Protein AF-A0A954DKG4-F1 (afdb_monomer_lite)

Foldseek 3Di:
DCPPVVVVVVVVVVLVVVLVVVVVVVVVVVVVVVVVVCVVCCVPDPVVVVVVVVVVVVLLVPDDPVLSVLCCCCVVSPDDLVRCCVPVVHDSVVSVVSPVVSVVSSVVVVVVD

pLDDT: mean 80.73, std 13.01, range [50.53, 98.0]

Secondary structure (DSSP, 8-state):
--HHHHHHHHHHHHHHHHHHHHHHHHHHHHHHHHHHHHHHHTTS-THHHHHHHHHHHHHHHTS-HHHHHHHIIIIIT---HHHHHHHHT--HHHHHHHHHHHHHHHHHHHHH-

Radius of gyration: 18.05 Å; chains: 1; bounding box: 47×35×44 Å

Structure (mmCIF, N/CA/C/O backbone):
data_AF-A0A954DKG4-F1
#
_entry.id   AF-A0A954DKG4-F1
#
loop_
_atom_site.group_PDB
_atom_site.id
_atom_site.type_symbol
_atom_site.label_atom_id
_atom_site.label_alt_id
_atom_site.label_comp_id
_atom_site.label_asym_id
_atom_site.label_entity_id
_atom_site.label_seq_id
_atom_site.pdbx_PDB_ins_code
_atom_site.Cartn_x
_atom_site.Cartn_y
_atom_site.Cartn_z
_atom_site.occupancy
_atom_site.B_iso_or_equiv
_atom_site.auth_seq_id
_atom_site.auth_comp_id
_atom_site.auth_asym_id
_atom_site.auth_atom_id
_atom_site.pdbx_PDB_model_num
ATOM 1 N N . GLY A 1 1 ? -32.915 5.929 21.283 1.00 50.53 1 GLY A N 1
ATOM 2 C CA . GLY A 1 1 ? -32.610 5.521 19.904 1.00 50.53 1 GLY A CA 1
ATOM 3 C C . GLY A 1 1 ? -31.128 5.693 19.659 1.00 50.53 1 GLY A C 1
ATOM 4 O O . GLY A 1 1 ? -30.651 6.804 19.797 1.00 50.53 1 GLY A O 1
ATOM 5 N N . GLU A 1 2 ? -30.433 4.575 19.438 1.00 53.97 2 GLU A N 1
ATOM 6 C CA . GLU A 1 2 ? -29.191 4.358 18.660 1.00 53.97 2 GLU A CA 1
ATOM 7 C C . GLU A 1 2 ? -28.108 5.472 18.557 1.00 53.97 2 GLU A C 1
ATOM 9 O O . GLU A 1 2 ? -27.647 5.772 17.453 1.00 53.97 2 GLU A O 1
ATOM 14 N N . PRO A 1 3 ? -27.562 6.015 19.667 1.00 60.69 3 PRO A N 1
ATOM 15 C CA . PRO A 1 3 ? -26.394 6.909 19.598 1.00 60.69 3 PRO A CA 1
ATOM 16 C C . PRO A 1 3 ? -25.140 6.212 19.023 1.00 60.69 3 PRO A C 1
ATOM 18 O O . PRO A 1 3 ? -24.205 6.862 18.550 1.00 60.69 3 PRO A O 1
ATOM 21 N N . ALA A 1 4 ? -25.106 4.875 19.037 1.00 69.75 4 ALA A N 1
ATOM 22 C CA . ALA A 1 4 ? -23.985 4.072 18.560 1.00 69.75 4 ALA A CA 1
ATOM 23 C C . ALA A 1 4 ? -23.865 4.046 17.024 1.00 69.75 4 ALA A C 1
ATOM 25 O O . ALA A 1 4 ? -22.754 4.164 16.496 1.00 69.75 4 ALA A O 1
ATOM 26 N N . VAL A 1 5 ? -24.985 3.935 16.299 1.00 70.00 5 VAL A N 1
ATOM 27 C CA . VAL A 1 5 ? -24.989 3.892 14.826 1.00 70.00 5 VAL A CA 1
ATOM 28 C C . VAL A 1 5 ? -24.655 5.262 14.244 1.00 70.00 5 VAL A C 1
ATOM 30 O O . VAL A 1 5 ? -23.796 5.353 13.366 1.00 70.00 5 VAL A O 1
ATOM 33 N N . GLU A 1 6 ? -25.235 6.335 14.786 1.00 74.69 6 GLU A N 1
ATOM 34 C CA . GLU A 1 6 ? -24.907 7.709 14.382 1.00 74.69 6 GLU A CA 1
ATOM 35 C C . GLU A 1 6 ? -23.420 8.016 14.595 1.00 74.69 6 GLU A C 1
ATOM 37 O O . GLU A 1 6 ? -22.760 8.556 13.706 1.00 74.69 6 GLU A O 1
ATOM 42 N N . THR A 1 7 ? -22.850 7.571 15.719 1.00 77.25 7 THR A N 1
ATOM 43 C CA . THR A 1 7 ? -21.418 7.728 16.012 1.00 77.25 7 THR A CA 1
ATOM 44 C C . THR A 1 7 ? -20.536 6.920 15.052 1.00 77.25 7 THR A C 1
ATOM 46 O O . THR A 1 7 ? -19.493 7.406 14.601 1.00 77.25 7 THR A O 1
ATOM 49 N N . TRP A 1 8 ? -20.931 5.692 14.693 1.00 72.81 8 TRP A N 1
ATOM 50 C CA . TRP A 1 8 ? -20.186 4.873 13.732 1.00 72.81 8 TRP A CA 1
ATOM 51 C C . TRP A 1 8 ? -20.202 5.483 12.325 1.00 72.81 8 TRP A C 1
ATOM 53 O O . TRP A 1 8 ? -19.138 5.600 11.702 1.00 72.81 8 TRP A O 1
ATOM 63 N N . ILE A 1 9 ? -21.373 5.936 11.862 1.00 74.00 9 ILE A N 1
ATOM 64 C CA . ILE A 1 9 ? -21.532 6.620 10.575 1.00 74.00 9 ILE A CA 1
ATOM 65 C C . ILE A 1 9 ? -20.721 7.917 10.574 1.00 74.00 9 ILE A C 1
ATOM 67 O O . ILE A 1 9 ? -19.905 8.106 9.673 1.00 74.00 9 ILE A O 1
ATOM 71 N N . ALA A 1 10 ? -20.855 8.760 11.602 1.00 74.25 10 ALA A N 1
ATOM 72 C CA . ALA A 1 10 ? -20.108 10.012 11.733 1.00 74.25 10 ALA A CA 1
ATOM 73 C C . ALA A 1 10 ? -18.586 9.791 11.717 1.00 74.25 10 ALA A C 1
ATOM 75 O O . ALA A 1 10 ? -17.835 10.545 11.096 1.00 74.25 10 ALA A O 1
ATOM 76 N N . ARG A 1 11 ? -18.095 8.716 12.347 1.00 73.50 11 ARG A N 1
ATOM 77 C CA . ARG A 1 11 ? -16.668 8.371 12.327 1.00 73.50 11 ARG A CA 1
ATOM 78 C C . ARG A 1 11 ? -16.207 7.903 10.945 1.00 73.50 11 ARG A C 1
ATOM 80 O O . ARG A 1 11 ? -15.128 8.305 10.502 1.00 73.50 11 ARG A O 1
ATOM 87 N N . LYS A 1 12 ? -16.989 7.065 10.254 1.00 73.50 12 LYS A N 1
ATOM 88 C CA . LYS A 1 12 ? -16.669 6.603 8.889 1.00 73.50 12 LYS A CA 1
ATOM 89 C C . LYS A 1 12 ? -16.715 7.761 7.885 1.00 73.50 12 LYS A C 1
ATOM 91 O O . LYS A 1 12 ? -15.796 7.870 7.070 1.00 73.50 12 LYS A O 1
ATOM 96 N N . THR A 1 13 ? -17.690 8.667 7.984 1.00 76.38 13 THR A N 1
ATOM 97 C CA . THR A 1 13 ? -17.765 9.871 7.139 1.00 76.38 13 THR A CA 1
ATOM 98 C C . THR A 1 13 ? -16.618 10.835 7.435 1.00 76.38 13 THR A C 1
ATOM 100 O O . THR A 1 13 ? -15.937 11.254 6.502 1.00 76.38 13 THR A O 1
ATOM 103 N N . ALA A 1 14 ? -16.290 11.105 8.702 1.00 77.56 14 ALA A N 1
ATOM 104 C CA . ALA A 1 14 ? -15.155 11.957 9.070 1.00 77.56 14 ALA A CA 1
ATOM 105 C C . ALA A 1 14 ? -13.806 11.403 8.579 1.00 77.56 14 ALA A C 1
ATOM 107 O O . ALA A 1 14 ? -12.928 12.158 8.156 1.00 77.56 14 ALA A O 1
ATOM 108 N N . SER A 1 15 ? -13.614 10.083 8.609 1.00 75.88 15 SER A N 1
ATOM 109 C CA . SER A 1 15 ? -12.420 9.443 8.039 1.00 75.88 15 SER A CA 1
ATOM 110 C C . SER A 1 15 ? -12.393 9.537 6.511 1.00 75.88 15 SER A C 1
ATOM 112 O O . SER A 1 15 ? -11.354 9.867 5.943 1.00 75.88 15 SER A O 1
ATOM 114 N N . ALA A 1 16 ? -13.532 9.353 5.834 1.00 76.62 16 ALA A N 1
ATOM 115 C CA . ALA A 1 16 ? -13.632 9.535 4.386 1.00 76.62 16 ALA A CA 1
ATOM 116 C C . ALA A 1 16 ? -13.359 10.988 3.956 1.00 76.62 16 ALA A C 1
ATOM 118 O O . ALA A 1 16 ? -12.606 11.210 3.007 1.00 76.62 16 ALA A O 1
ATOM 119 N N . VAL A 1 17 ? -13.895 11.974 4.683 1.00 81.25 17 VAL A N 1
ATOM 120 C CA . VAL A 1 17 ? -13.629 13.404 4.462 1.00 81.25 17 VAL A CA 1
ATOM 121 C C . VAL A 1 17 ? -12.151 13.707 4.684 1.00 81.25 17 VAL A C 1
ATOM 123 O O . VAL A 1 17 ? -11.519 14.290 3.806 1.00 81.25 17 VAL A O 1
ATOM 126 N N . ARG A 1 18 ? -11.554 13.247 5.794 1.00 78.25 18 ARG A N 1
ATOM 127 C CA . ARG A 1 18 ? -10.110 13.406 6.042 1.00 78.25 18 ARG A CA 1
ATOM 128 C C . ARG A 1 18 ? -9.266 12.772 4.941 1.00 78.25 18 ARG A C 1
ATOM 130 O O . ARG A 1 18 ? -8.305 13.392 4.505 1.00 78.25 18 ARG A O 1
ATOM 137 N N . ARG A 1 19 ? -9.630 11.588 4.443 1.00 80.19 19 ARG A N 1
ATOM 138 C CA . ARG A 1 19 ? -8.959 10.938 3.305 1.00 80.19 19 ARG A CA 1
ATOM 139 C C . ARG A 1 19 ? -9.038 11.792 2.044 1.00 80.19 19 ARG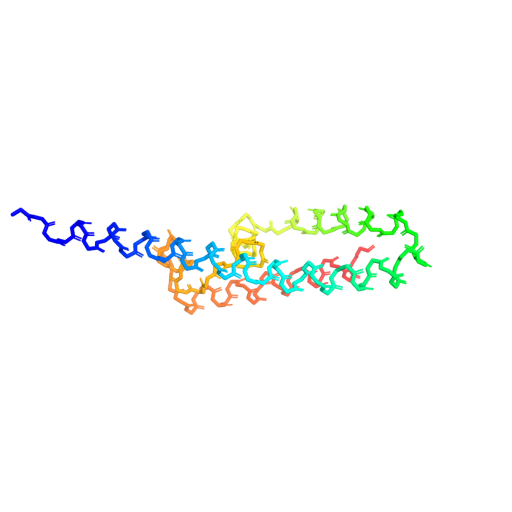 A C 1
ATOM 141 O O . ARG A 1 19 ? -8.017 12.028 1.401 1.00 80.19 19 ARG A O 1
ATOM 148 N N . VAL A 1 20 ? -10.228 12.285 1.709 1.00 78.94 20 VAL A N 1
ATOM 149 C CA . VAL A 1 20 ? -10.438 13.165 0.555 1.00 78.94 20 VAL A CA 1
ATOM 150 C C . VAL A 1 20 ? -9.625 14.452 0.703 1.00 78.94 20 VAL A C 1
ATOM 152 O O . VAL A 1 20 ? -8.940 14.827 -0.242 1.00 78.94 20 VAL A O 1
ATOM 155 N N . PHE A 1 21 ? -9.610 15.076 1.882 1.00 79.44 21 PHE A N 1
ATOM 156 C CA . PHE A 1 21 ? -8.813 16.273 2.156 1.00 79.44 21 PHE A CA 1
ATOM 157 C C . PHE A 1 21 ? -7.307 16.014 2.095 1.00 79.44 21 PHE A C 1
ATOM 159 O O . PHE A 1 21 ? -6.608 16.772 1.433 1.00 79.44 21 PHE A O 1
ATOM 166 N N . ARG A 1 22 ? -6.793 14.932 2.701 1.00 76.62 22 ARG A N 1
ATOM 167 C CA . ARG A 1 22 ? -5.375 14.541 2.586 1.00 76.62 22 ARG A CA 1
ATOM 168 C C . ARG A 1 22 ? -4.994 14.349 1.123 1.00 76.62 22 ARG A C 1
ATOM 170 O O . ARG A 1 22 ? -4.029 14.944 0.661 1.00 76.62 22 ARG A O 1
ATOM 177 N N . ARG A 1 23 ? -5.801 13.600 0.365 1.00 72.62 23 ARG A N 1
ATOM 178 C CA . ARG A 1 23 ? -5.579 13.360 -1.065 1.00 72.62 23 ARG A CA 1
ATOM 179 C C . ARG A 1 23 ? -5.657 14.645 -1.878 1.00 72.62 23 ARG A C 1
ATOM 181 O O . ARG A 1 23 ? -4.838 14.822 -2.767 1.00 72.62 23 ARG A O 1
ATOM 188 N N . GLN A 1 24 ? -6.606 15.538 -1.604 1.00 76.50 24 GLN A N 1
ATOM 189 C CA . GLN A 1 24 ? -6.710 16.834 -2.280 1.00 76.50 24 GLN A CA 1
ATOM 190 C C . GLN A 1 24 ? -5.538 17.753 -1.939 1.00 76.50 24 GLN A C 1
ATOM 192 O O . GLN A 1 24 ? -5.034 18.422 -2.833 1.00 76.50 24 GLN A O 1
ATOM 197 N N . ASN A 1 25 ? -5.081 17.761 -0.688 1.00 73.38 25 ASN A N 1
ATOM 198 C CA . ASN A 1 25 ? -3.961 18.583 -0.251 1.00 73.38 25 ASN A CA 1
ATOM 199 C C . ASN A 1 25 ? -2.640 18.074 -0.843 1.00 73.38 25 ASN A C 1
ATOM 201 O O . ASN A 1 25 ? -1.919 18.841 -1.475 1.00 73.38 25 ASN A O 1
ATOM 205 N N . THR A 1 26 ? -2.387 16.760 -0.777 1.00 67.62 26 THR A N 1
ATOM 206 C CA . THR A 1 26 ? -1.265 16.125 -1.480 1.00 67.62 26 THR A CA 1
ATOM 207 C C . THR A 1 26 ? -1.376 16.358 -2.979 1.00 67.62 26 THR A C 1
ATOM 209 O O . THR A 1 26 ? -0.396 16.749 -3.583 1.00 67.62 26 THR A O 1
ATOM 212 N N . ARG A 1 27 ? -2.553 16.207 -3.599 1.00 69.50 27 ARG A N 1
ATOM 213 C CA . ARG A 1 27 ? -2.737 16.484 -5.033 1.00 69.50 27 ARG A CA 1
ATOM 214 C C . ARG A 1 27 ? -2.547 17.949 -5.390 1.00 69.50 27 ARG A C 1
ATOM 216 O O . ARG A 1 27 ? -2.085 18.197 -6.488 1.00 69.50 27 ARG A O 1
ATOM 223 N N . ARG A 1 28 ? -2.913 18.908 -4.537 1.00 69.69 28 ARG A N 1
ATOM 224 C CA . ARG A 1 28 ? -2.670 20.341 -4.767 1.00 69.69 28 ARG A CA 1
ATOM 225 C C . ARG A 1 28 ? -1.181 20.660 -4.687 1.00 69.69 28 ARG A C 1
ATOM 227 O O . ARG A 1 28 ? -0.678 21.270 -5.624 1.00 69.69 28 ARG A O 1
ATOM 234 N N . SER A 1 29 ? -0.488 20.180 -3.650 1.00 67.50 29 SER A N 1
ATOM 235 C CA . SER A 1 29 ? 0.978 20.288 -3.544 1.00 67.50 29 SER A CA 1
ATOM 236 C C . SER A 1 29 ? 1.647 19.636 -4.750 1.00 67.50 29 SER A C 1
ATOM 238 O O . SER A 1 29 ? 2.381 20.282 -5.487 1.00 67.50 29 SER A O 1
ATOM 240 N N . LEU A 1 30 ? 1.253 18.396 -5.050 1.00 65.31 30 LEU A N 1
ATOM 241 C CA . LEU A 1 30 ? 1.738 17.637 -6.190 1.00 65.31 30 LEU A CA 1
ATOM 242 C C . LEU A 1 30 ? 1.341 18.283 -7.514 1.00 65.31 30 LEU A C 1
ATOM 244 O O . LEU A 1 30 ? 2.056 18.098 -8.470 1.00 65.31 30 LEU A O 1
ATOM 248 N N . LYS A 1 31 ? 0.245 19.043 -7.624 1.00 68.19 31 LYS A N 1
ATOM 249 C CA . LYS A 1 31 ? -0.123 19.773 -8.849 1.00 68.19 31 LYS A CA 1
ATOM 250 C C . LYS A 1 31 ? 0.783 20.986 -9.049 1.00 68.19 31 LYS A C 1
ATOM 252 O O . LYS A 1 31 ? 1.192 21.215 -10.178 1.00 68.19 31 LYS A O 1
ATOM 257 N N . HIS A 1 32 ? 1.128 21.717 -7.987 1.00 68.88 32 HIS A N 1
ATOM 258 C CA . HIS A 1 32 ? 2.143 22.775 -8.049 1.00 68.88 32 HIS A CA 1
ATOM 259 C C . HIS A 1 32 ? 3.529 22.208 -8.382 1.00 68.88 32 HIS A C 1
ATOM 261 O O . HIS A 1 32 ? 4.175 22.677 -9.316 1.00 68.88 32 HIS A O 1
ATOM 267 N N . GLU A 1 33 ? 3.953 21.149 -7.695 1.00 62.84 33 GLU A N 1
ATOM 268 C CA . GLU A 1 33 ? 5.222 20.465 -7.963 1.00 62.84 33 GLU A CA 1
ATOM 269 C C . GLU A 1 33 ? 5.239 19.803 -9.344 1.00 62.84 33 GLU A C 1
ATOM 271 O O . GLU A 1 33 ? 6.243 19.865 -10.038 1.00 62.84 33 GLU A O 1
ATOM 276 N N . LEU A 1 34 ? 4.128 19.211 -9.791 1.00 60.53 34 LEU A N 1
ATOM 277 C CA . LEU A 1 34 ? 3.981 18.623 -11.122 1.00 60.53 34 LEU A CA 1
ATOM 278 C C . LEU A 1 34 ? 3.951 19.703 -12.195 1.00 60.53 34 LEU A C 1
ATOM 280 O O . LEU A 1 34 ? 4.439 19.443 -13.279 1.00 60.53 34 LEU A O 1
ATOM 284 N N . GLN A 1 35 ? 3.417 20.895 -11.934 1.00 68.88 35 GLN A N 1
ATOM 285 C CA . GLN A 1 35 ? 3.485 22.011 -12.876 1.00 68.88 35 GLN A CA 1
ATOM 286 C C . GLN A 1 35 ? 4.934 22.481 -13.050 1.00 68.88 35 GLN A C 1
ATOM 288 O O . GLN A 1 35 ? 5.389 22.621 -14.183 1.00 68.88 35 GLN A O 1
ATOM 293 N N . LEU A 1 36 ? 5.688 22.581 -11.953 1.00 64.94 36 LEU A N 1
ATOM 294 C CA . LEU A 1 36 ? 7.126 22.859 -11.975 1.00 64.94 36 LEU A CA 1
ATOM 295 C C . LEU A 1 36 ? 7.921 21.721 -12.650 1.00 64.94 36 LEU A C 1
ATOM 297 O O . LEU A 1 36 ? 8.778 21.949 -13.499 1.00 64.94 36 LEU A O 1
ATOM 301 N N . ALA A 1 37 ? 7.587 20.467 -12.348 1.00 61.62 37 ALA A N 1
ATOM 302 C CA . ALA A 1 37 ? 8.229 19.294 -12.923 1.00 61.62 37 ALA A CA 1
ATOM 303 C C . ALA A 1 37 ? 7.822 19.045 -14.380 1.00 61.62 37 ALA A C 1
ATOM 305 O O . ALA A 1 37 ? 8.607 18.470 -15.112 1.00 61.62 37 ALA A O 1
ATOM 306 N N . LEU A 1 38 ? 6.630 19.446 -14.831 1.00 63.06 38 LEU A N 1
ATOM 307 C CA . LEU A 1 38 ? 6.209 19.407 -16.237 1.00 63.06 38 LEU A CA 1
ATOM 308 C C . LEU A 1 38 ? 6.905 20.501 -17.038 1.00 63.06 38 LEU A C 1
ATOM 310 O O . LEU A 1 38 ? 7.251 20.250 -18.182 1.00 63.06 38 LEU A O 1
ATOM 314 N N . GLN A 1 39 ? 7.167 21.665 -16.442 1.00 64.81 39 GLN A N 1
ATOM 315 C CA . GLN A 1 39 ? 8.042 22.669 -17.048 1.00 64.81 39 GLN A CA 1
ATOM 316 C C . GLN A 1 39 ? 9.469 22.122 -17.218 1.00 64.81 39 GLN A C 1
ATOM 318 O O . GLN A 1 39 ? 10.047 22.261 -18.289 1.00 64.81 39 GLN A O 1
ATOM 323 N N . LEU A 1 40 ? 9.995 21.399 -16.221 1.00 58.97 40 LEU A N 1
ATOM 324 C CA . LEU A 1 40 ? 11.305 20.733 -16.302 1.00 58.97 40 LEU A CA 1
ATOM 325 C C . LEU A 1 40 ? 11.307 19.465 -17.184 1.00 58.97 40 LEU A C 1
ATOM 327 O O . LEU A 1 40 ? 12.329 19.120 -17.765 1.00 58.97 40 LEU A O 1
ATOM 331 N N . ARG A 1 41 ? 10.177 18.753 -17.295 1.00 50.97 41 ARG A N 1
ATOM 332 C CA . ARG A 1 41 ? 10.025 17.466 -18.003 1.00 50.97 41 ARG A CA 1
ATOM 333 C C . ARG A 1 41 ? 9.386 17.582 -19.379 1.00 50.97 41 ARG A C 1
ATOM 335 O O . ARG A 1 41 ? 9.415 16.608 -20.108 1.00 50.97 41 ARG A O 1
ATOM 342 N N . ALA A 1 42 ? 8.886 18.736 -19.805 1.00 56.25 42 ALA A N 1
ATOM 343 C CA . ALA A 1 42 ? 8.701 19.002 -21.234 1.00 56.25 42 ALA A CA 1
ATOM 344 C C . ALA A 1 42 ? 10.036 18.841 -22.000 1.00 56.25 42 ALA A C 1
ATOM 346 O O . ALA A 1 42 ? 10.028 18.566 -23.192 1.00 56.25 42 ALA A O 1
ATOM 347 N N . ALA A 1 43 ? 11.171 18.886 -21.288 1.00 57.06 43 ALA A N 1
ATOM 348 C CA . ALA A 1 43 ? 12.486 18.472 -21.771 1.00 57.06 43 ALA A CA 1
ATOM 349 C C . ALA A 1 43 ? 12.731 16.936 -21.809 1.00 57.06 43 ALA A C 1
ATOM 351 O O . ALA A 1 43 ? 13.809 16.512 -22.209 1.00 57.06 43 ALA A O 1
ATOM 352 N N . GLY A 1 44 ? 11.780 16.081 -21.398 1.00 58.41 44 GLY A N 1
ATOM 353 C CA . GLY A 1 44 ? 11.907 14.615 -21.330 1.00 58.41 44 GLY A CA 1
ATOM 354 C C . GLY A 1 44 ? 10.651 13.865 -21.813 1.00 58.41 44 GLY A C 1
ATOM 355 O O . GLY A 1 44 ? 9.549 14.062 -21.302 1.00 58.41 44 GLY A O 1
ATOM 356 N N . ALA A 1 45 ? 10.831 12.969 -22.785 1.00 64.62 45 ALA A N 1
ATOM 357 C CA . ALA A 1 45 ? 9.794 12.520 -23.718 1.00 64.62 45 ALA A CA 1
ATOM 358 C C . ALA A 1 45 ? 8.557 11.787 -23.107 1.00 64.62 45 ALA A C 1
ATOM 360 O O . ALA A 1 45 ? 8.686 11.057 -22.111 1.00 64.62 45 ALA A O 1
ATOM 361 N N . PRO A 1 46 ? 7.345 11.945 -23.692 1.00 66.31 46 PRO A N 1
ATOM 362 C CA . PRO A 1 46 ? 6.088 11.329 -23.236 1.00 66.31 46 PRO A CA 1
ATOM 363 C C . PRO A 1 46 ? 6.070 9.792 -23.221 1.00 66.31 46 PRO A C 1
ATOM 365 O O . PRO A 1 46 ? 5.403 9.204 -22.361 1.00 66.31 46 PRO A O 1
ATOM 368 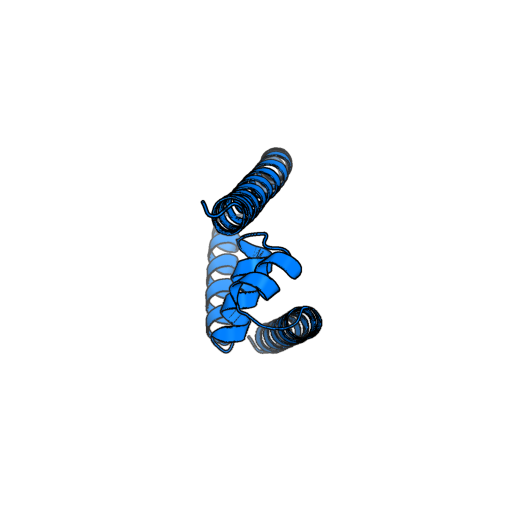N N . GLU A 1 47 ? 6.801 9.131 -24.124 1.00 67.25 47 GLU A N 1
ATOM 369 C CA . GLU A 1 47 ? 6.785 7.670 -24.286 1.00 67.25 47 GLU A CA 1
ATOM 370 C C . GLU A 1 47 ? 7.270 6.946 -23.020 1.00 67.25 47 GLU A C 1
ATOM 372 O O . GLU A 1 47 ? 6.650 5.981 -22.564 1.00 67.25 47 GLU A O 1
ATOM 377 N N . ALA A 1 48 ? 8.304 7.478 -22.359 1.00 67.56 48 ALA A N 1
ATOM 378 C CA . ALA A 1 48 ? 8.868 6.902 -21.136 1.00 67.56 48 ALA A CA 1
ATOM 379 C C . ALA A 1 48 ? 7.863 6.851 -19.964 1.00 67.56 48 ALA A C 1
ATOM 381 O O . ALA A 1 48 ? 7.983 6.024 -19.055 1.00 67.56 48 ALA A O 1
ATOM 382 N N . ARG A 1 49 ? 6.854 7.736 -19.956 1.00 64.44 49 ARG A N 1
ATOM 383 C CA . ARG A 1 49 ? 5.832 7.790 -18.897 1.00 64.44 49 ARG A CA 1
ATOM 384 C C . ARG A 1 49 ? 4.741 6.733 -19.094 1.00 64.44 49 ARG A C 1
ATOM 386 O O . ARG A 1 49 ? 4.299 6.139 -18.108 1.00 64.44 49 ARG A O 1
ATOM 393 N N . LEU A 1 50 ? 4.311 6.497 -20.335 1.00 67.00 50 LEU A N 1
ATOM 394 C CA . LEU A 1 50 ? 3.338 5.445 -20.662 1.00 67.00 50 LEU A CA 1
ATOM 395 C C . LEU A 1 50 ? 3.908 4.061 -20.338 1.00 67.00 50 LEU A C 1
ATOM 397 O O . LEU A 1 50 ? 3.243 3.248 -19.694 1.00 67.00 50 LEU A O 1
ATOM 401 N N . ASP A 1 51 ? 5.177 3.853 -20.675 1.00 76.50 51 ASP A N 1
ATOM 402 C CA . ASP A 1 51 ? 5.917 2.627 -20.392 1.00 76.50 51 ASP A CA 1
ATOM 403 C C . ASP A 1 51 ? 6.046 2.353 -18.876 1.00 76.50 51 ASP A C 1
ATOM 405 O O . ASP A 1 51 ? 5.750 1.257 -18.394 1.00 76.50 51 ASP A O 1
ATOM 409 N N . ALA A 1 52 ? 6.345 3.380 -18.071 1.00 75.06 52 ALA A N 1
ATOM 410 C CA . ALA A 1 52 ? 6.378 3.254 -16.611 1.00 75.06 52 ALA A CA 1
ATOM 411 C C . ALA A 1 52 ? 5.022 2.839 -16.004 1.00 75.06 52 ALA A C 1
ATOM 413 O O . ALA A 1 52 ? 4.973 1.996 -15.104 1.00 75.06 52 ALA A O 1
ATOM 414 N N . ARG A 1 53 ? 3.908 3.392 -16.505 1.00 77.00 53 ARG A N 1
ATOM 415 C CA . ARG A 1 53 ? 2.557 3.038 -16.034 1.00 77.00 53 ARG A CA 1
ATOM 416 C C . ARG A 1 53 ? 2.186 1.602 -16.413 1.00 77.00 53 ARG A C 1
ATOM 418 O O . ARG A 1 53 ? 1.626 0.884 -15.585 1.00 77.00 53 ARG A O 1
ATOM 425 N N . GLY A 1 54 ? 2.535 1.175 -17.627 1.00 81.25 54 GLY A N 1
ATOM 426 C CA . GLY A 1 54 ? 2.346 -0.203 -18.086 1.00 81.25 54 GLY A CA 1
ATOM 427 C C . GLY A 1 54 ? 3.167 -1.213 -17.278 1.00 81.25 54 GLY A C 1
ATOM 428 O O . GLY A 1 54 ? 2.643 -2.251 -16.869 1.00 81.25 54 GLY A O 1
ATOM 429 N N . ARG A 1 55 ? 4.434 -0.896 -16.971 1.00 82.88 55 ARG A N 1
ATOM 430 C CA . ARG A 1 55 ? 5.274 -1.704 -16.067 1.00 82.88 55 ARG A CA 1
ATOM 431 C C . ARG A 1 55 ? 4.659 -1.845 -14.677 1.00 82.88 55 ARG A C 1
ATOM 433 O O . ARG A 1 55 ? 4.521 -2.965 -14.196 1.00 82.88 55 ARG A O 1
ATOM 440 N N . LEU A 1 56 ? 4.227 -0.744 -14.059 1.00 83.00 56 LEU A N 1
ATOM 441 C CA . LEU A 1 56 ? 3.608 -0.783 -12.731 1.00 83.00 56 LEU A CA 1
ATOM 442 C C . LEU A 1 56 ? 2.346 -1.658 -12.707 1.00 83.00 56 LEU A C 1
ATOM 444 O O . LEU A 1 56 ? 2.174 -2.459 -11.790 1.00 83.00 56 LEU A O 1
ATOM 448 N N . HIS A 1 57 ? 1.482 -1.536 -13.720 1.00 87.12 57 HIS A N 1
ATOM 449 C CA . HIS A 1 57 ? 0.268 -2.349 -13.816 1.00 87.12 57 HIS A CA 1
ATOM 450 C C . HIS A 1 57 ? 0.590 -3.848 -13.898 1.00 87.12 57 HIS A C 1
ATOM 452 O O . HIS A 1 57 ? -0.032 -4.652 -13.204 1.00 87.12 57 HIS A O 1
ATOM 458 N N . ARG A 1 58 ? 1.605 -4.225 -14.690 1.00 89.44 58 ARG A N 1
ATOM 459 C CA . ARG A 1 58 ? 2.085 -5.612 -14.765 1.00 89.44 58 ARG A CA 1
ATOM 460 C C . ARG A 1 58 ? 2.618 -6.098 -13.420 1.00 89.44 58 ARG A C 1
ATOM 462 O O . ARG A 1 58 ? 2.189 -7.151 -12.963 1.00 89.44 58 ARG A O 1
ATOM 469 N N . LEU A 1 59 ? 3.485 -5.337 -12.755 1.00 89.81 59 LEU A N 1
ATOM 470 C CA . LEU A 1 59 ? 4.058 -5.725 -11.458 1.00 89.81 59 LEU A CA 1
ATOM 471 C C . LEU A 1 59 ? 2.980 -5.935 -10.388 1.00 89.81 59 LEU A C 1
ATOM 473 O O . LEU A 1 59 ? 2.986 -6.949 -9.693 1.00 89.81 59 LEU A O 1
ATOM 477 N N . LEU A 1 60 ? 2.003 -5.027 -10.300 1.00 91.06 60 LEU A N 1
ATOM 478 C CA . LEU A 1 60 ? 0.866 -5.186 -9.389 1.00 91.06 60 LEU A CA 1
ATOM 479 C C . LEU A 1 60 ? 0.048 -6.443 -9.711 1.00 91.06 60 LEU A C 1
ATOM 481 O O . LEU A 1 60 ? -0.402 -7.118 -8.786 1.00 91.06 60 LEU A O 1
ATOM 485 N N . GLY A 1 61 ? -0.103 -6.787 -10.993 1.00 92.38 61 GLY A N 1
ATOM 486 C CA . GLY A 1 61 ? -0.791 -7.994 -11.460 1.00 92.38 61 GLY A CA 1
ATOM 487 C C . GLY A 1 61 ? -0.171 -9.319 -10.995 1.00 92.38 61 GLY A C 1
ATOM 488 O O . GLY A 1 61 ? -0.880 -10.318 -10.941 1.00 92.38 61 GLY A O 1
ATOM 489 N N . HIS A 1 62 ? 1.104 -9.331 -10.596 1.00 94.00 62 HIS A N 1
ATOM 490 C CA . HIS A 1 62 ? 1.783 -10.528 -10.077 1.00 94.00 62 HIS A CA 1
ATOM 491 C C . HIS A 1 62 ? 1.660 -10.689 -8.555 1.00 94.00 62 HIS A C 1
ATOM 493 O O . HIS A 1 62 ? 1.987 -11.745 -8.016 1.00 94.00 62 HIS A O 1
ATOM 499 N N . LEU A 1 63 ? 1.194 -9.661 -7.836 1.00 94.31 63 LEU A N 1
ATOM 500 C CA . LEU A 1 63 ? 0.927 -9.790 -6.404 1.00 94.31 63 LEU A CA 1
ATOM 501 C C . LEU A 1 63 ? -0.328 -10.638 -6.151 1.00 94.31 63 LEU A C 1
ATOM 503 O O . LEU A 1 63 ? -1.302 -10.485 -6.893 1.00 94.31 63 LEU A O 1
ATOM 507 N N . PRO A 1 64 ? -0.367 -11.424 -5.058 1.00 96.31 64 PRO A N 1
ATOM 508 C CA . PRO A 1 64 ? -1.610 -11.965 -4.515 1.00 96.31 64 PRO A CA 1
ATOM 509 C C . PRO A 1 64 ? -2.658 -10.865 -4.315 1.00 96.31 64 PRO A C 1
ATOM 511 O O . PRO A 1 64 ? -2.309 -9.732 -3.963 1.00 96.31 64 PRO A O 1
ATOM 514 N N . GLU A 1 65 ? -3.935 -11.192 -4.524 1.00 94.88 65 GLU A N 1
ATOM 515 C CA . GLU A 1 65 ? -5.024 -10.207 -4.529 1.00 94.88 65 GLU A CA 1
ATOM 516 C C . GLU A 1 65 ? -5.092 -9.395 -3.228 1.00 94.88 65 GLU A C 1
ATOM 518 O O . GLU A 1 65 ? -5.165 -8.165 -3.280 1.00 94.88 65 GLU A O 1
ATOM 523 N N . ASP A 1 66 ? -4.964 -10.053 -2.076 1.00 93.31 66 ASP A N 1
ATOM 524 C CA . ASP A 1 66 ? -5.008 -9.395 -0.766 1.00 93.31 66 ASP A CA 1
ATOM 525 C C . ASP A 1 66 ? -3.895 -8.353 -0.612 1.00 93.31 66 ASP A C 1
ATOM 527 O O . ASP A 1 66 ? -4.134 -7.202 -0.240 1.00 93.31 66 ASP A O 1
ATOM 531 N N . LEU A 1 67 ? -2.665 -8.719 -0.985 1.00 95.69 67 LEU A N 1
ATOM 532 C CA . LEU A 1 67 ? -1.516 -7.817 -0.925 1.00 95.69 67 LEU A CA 1
ATOM 533 C C . LEU A 1 67 ? -1.669 -6.652 -1.905 1.00 95.69 67 LEU A C 1
ATOM 535 O O . LEU A 1 67 ? -1.376 -5.505 -1.556 1.00 95.69 67 LEU A O 1
ATOM 539 N N . ARG A 1 68 ? -2.164 -6.928 -3.116 1.00 95.62 68 ARG A N 1
ATOM 540 C CA . ARG A 1 68 ? -2.446 -5.905 -4.129 1.00 95.62 68 ARG A CA 1
ATOM 541 C C . ARG A 1 68 ? -3.480 -4.906 -3.622 1.00 95.62 68 ARG A C 1
ATOM 5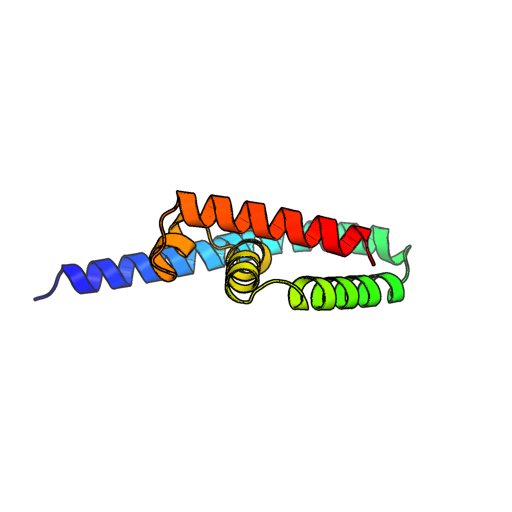43 O O . ARG A 1 68 ? -3.258 -3.701 -3.734 1.00 95.62 68 ARG A O 1
ATOM 550 N N . ARG A 1 69 ? -4.577 -5.388 -3.030 1.00 94.44 69 ARG A N 1
ATOM 551 C CA . ARG A 1 69 ? -5.639 -4.551 -2.457 1.00 94.44 69 ARG A CA 1
ATOM 552 C C . ARG A 1 69 ? -5.080 -3.624 -1.380 1.00 94.44 69 ARG A C 1
ATOM 554 O O . ARG A 1 69 ? -5.318 -2.420 -1.444 1.00 94.44 69 ARG A O 1
ATOM 561 N N . LEU A 1 70 ? -4.284 -4.147 -0.445 1.00 94.75 70 LEU A N 1
ATOM 562 C CA . LEU A 1 70 ? -3.659 -3.340 0.610 1.00 94.75 70 LEU A CA 1
ATOM 563 C C . LEU A 1 70 ? -2.725 -2.261 0.044 1.00 94.75 70 LEU A C 1
ATOM 565 O O . LEU A 1 70 ? -2.786 -1.107 0.471 1.00 94.75 70 LEU A O 1
ATOM 569 N N . VAL A 1 71 ? -1.887 -2.614 -0.936 1.00 93.12 71 VAL A N 1
ATOM 570 C CA . VAL A 1 71 ? -0.974 -1.668 -1.599 1.00 93.12 71 VAL A CA 1
ATOM 571 C C . VAL A 1 71 ? -1.742 -0.552 -2.301 1.00 93.12 71 VAL A C 1
ATOM 573 O O . VAL A 1 71 ? -1.370 0.612 -2.158 1.00 93.12 71 VAL A O 1
ATOM 576 N N . VAL A 1 72 ? -2.820 -0.875 -3.020 1.00 91.06 72 VAL A N 1
ATOM 577 C CA . VAL A 1 72 ? -3.663 0.122 -3.699 1.00 91.06 72 VAL A CA 1
ATOM 578 C C . VAL A 1 72 ? -4.338 1.042 -2.680 1.00 91.06 72 VAL A C 1
ATOM 580 O O . VAL A 1 72 ? -4.245 2.262 -2.812 1.00 91.06 72 VAL A O 1
ATOM 583 N N . LEU A 1 73 ? -4.950 0.491 -1.628 1.00 90.56 73 LEU A N 1
ATOM 584 C CA . LEU A 1 73 ? -5.595 1.293 -0.585 1.00 90.56 73 LEU A CA 1
ATOM 585 C C . LEU A 1 73 ? -4.608 2.267 0.071 1.00 90.56 73 LEU A C 1
ATOM 587 O O . LEU A 1 73 ? -4.904 3.453 0.222 1.00 90.56 73 LEU A O 1
ATOM 591 N N . TYR A 1 74 ? -3.413 1.790 0.415 1.00 90.75 74 TYR A N 1
ATOM 592 C CA . TYR A 1 74 ? -2.411 2.610 1.087 1.00 90.75 74 TYR A CA 1
ATOM 593 C C . TYR A 1 74 ? -1.761 3.637 0.144 1.00 90.75 74 TYR A C 1
ATOM 595 O O . TYR A 1 74 ? -1.823 4.840 0.392 1.00 90.75 74 TYR A O 1
ATOM 603 N N . HIS A 1 75 ? -1.156 3.185 -0.958 1.00 85.56 75 HIS A N 1
ATOM 604 C CA . HIS A 1 75 ? -0.315 4.033 -1.809 1.00 85.56 75 HIS A CA 1
ATOM 605 C C . HIS A 1 75 ? -1.093 4.822 -2.872 1.00 85.56 75 HIS A C 1
ATOM 607 O O . HIS A 1 75 ? -0.656 5.910 -3.242 1.00 85.56 75 HIS A O 1
ATOM 613 N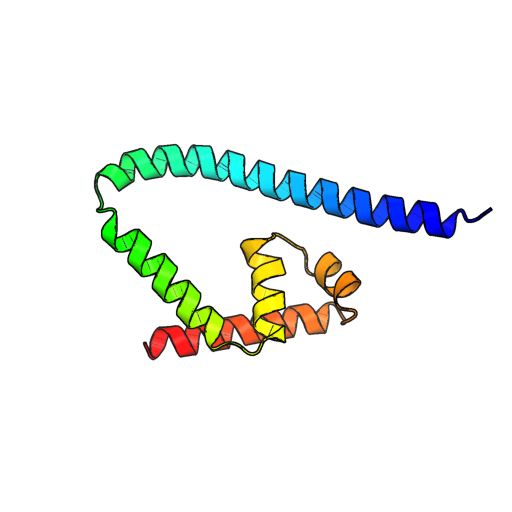 N . HIS A 1 76 ? -2.221 4.307 -3.372 1.00 83.81 76 HIS A N 1
ATOM 614 C CA . HIS A 1 76 ? -3.015 4.983 -4.408 1.00 83.81 76 HIS A CA 1
ATOM 615 C C . HIS A 1 76 ? -4.207 5.754 -3.823 1.00 83.81 76 HIS A C 1
ATOM 617 O O . HIS A 1 76 ? -4.459 6.904 -4.198 1.00 83.81 76 HIS A O 1
ATOM 623 N N . GLU A 1 77 ? -4.931 5.144 -2.883 1.00 83.00 77 GLU A N 1
ATOM 624 C CA . GLU A 1 77 ? -6.115 5.757 -2.266 1.00 83.00 77 GLU A CA 1
ATOM 625 C C . GLU A 1 77 ? -5.795 6.588 -1.009 1.00 83.00 77 GLU A C 1
ATOM 627 O O . GLU A 1 77 ? -6.648 7.350 -0.546 1.00 83.00 77 GLU A O 1
ATOM 632 N N . GLY A 1 78 ? -4.575 6.493 -0.467 1.00 83.75 78 GLY A N 1
ATOM 633 C CA . GLY A 1 78 ? -4.116 7.300 0.670 1.00 83.75 78 GLY A CA 1
ATOM 634 C C . GLY A 1 78 ? -4.740 6.909 2.013 1.00 83.75 78 GLY A C 1
ATOM 635 O O . GLY A 1 78 ? -4.933 7.765 2.888 1.00 83.75 78 GLY A O 1
ATOM 636 N N . TRP A 1 79 ? -5.110 5.637 2.161 1.00 90.38 79 TRP A N 1
ATOM 637 C CA . TRP A 1 79 ? -5.637 5.104 3.412 1.00 90.38 79 TRP A CA 1
ATOM 638 C C . TRP A 1 79 ? -4.523 4.930 4.442 1.00 90.38 79 TRP A C 1
ATOM 640 O O . TRP A 1 79 ? -3.398 4.571 4.103 1.00 90.38 79 TRP A O 1
ATOM 650 N N . THR A 1 80 ? -4.838 5.146 5.717 1.00 89.56 80 THR A N 1
ATOM 651 C CA . THR A 1 80 ? -3.915 4.852 6.823 1.00 89.56 80 THR A CA 1
ATOM 652 C C . THR A 1 80 ? -3.968 3.377 7.217 1.00 89.56 80 THR A C 1
ATOM 654 O O . THR A 1 80 ? -4.930 2.671 6.914 1.00 89.56 80 THR A O 1
ATOM 657 N N . HIS A 1 81 ? -2.968 2.900 7.966 1.00 91.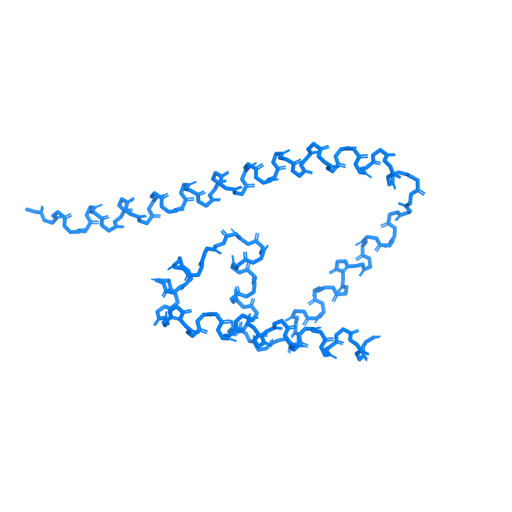88 81 HIS A N 1
ATOM 658 C CA . HIS A 1 81 ? -3.008 1.547 8.528 1.00 91.88 81 HIS A CA 1
ATOM 659 C C . HIS A 1 81 ? -4.260 1.319 9.390 1.00 91.88 81 HIS A C 1
ATOM 661 O O . HIS A 1 81 ? -4.863 0.254 9.311 1.00 91.88 81 HIS A O 1
ATOM 667 N N . GLN A 1 82 ? -4.676 2.323 10.171 1.00 90.44 82 GLN A N 1
ATOM 668 C CA . GLN A 1 82 ? -5.886 2.288 10.998 1.00 90.44 82 GLN A CA 1
ATOM 669 C C . GLN A 1 82 ? -7.152 2.155 10.154 1.00 90.44 82 GLN A C 1
ATOM 671 O O . GLN A 1 82 ? -8.031 1.369 10.493 1.00 90.44 82 GLN A O 1
ATOM 676 N N . GLU A 1 83 ? -7.244 2.904 9.056 1.00 87.56 83 GLU A N 1
ATOM 677 C CA . GLU A 1 83 ? -8.392 2.843 8.152 1.00 87.56 83 GLU A CA 1
ATOM 678 C C . GLU A 1 83 ? -8.465 1.480 7.453 1.00 87.56 83 GLU A C 1
ATOM 680 O O . GLU A 1 83 ? -9.540 0.892 7.406 1.00 87.56 83 GLU A O 1
ATOM 685 N N . ILE A 1 84 ? -7.330 0.948 6.984 1.00 92.00 84 ILE A N 1
ATOM 686 C CA . ILE A 1 84 ? -7.252 -0.381 6.355 1.00 92.00 84 ILE A CA 1
ATOM 687 C C . ILE A 1 84 ? -7.597 -1.482 7.362 1.00 92.00 84 ILE A C 1
ATOM 689 O O . ILE A 1 84 ? -8.405 -2.355 7.065 1.00 92.00 84 ILE A O 1
ATOM 693 N N . SER A 1 85 ? -7.025 -1.433 8.566 1.00 93.50 85 SER A N 1
ATOM 694 C CA . SER A 1 85 ? -7.292 -2.400 9.636 1.00 93.50 85 SER A CA 1
ATOM 695 C C . SER A 1 85 ? -8.781 -2.457 9.982 1.00 93.50 85 SER A C 1
ATOM 697 O O . SER A 1 85 ? -9.362 -3.538 10.029 1.00 93.50 85 SER A O 1
ATOM 699 N N . ALA A 1 86 ? -9.414 -1.292 10.148 1.00 89.00 86 ALA A N 1
ATOM 700 C CA . ALA A 1 86 ? -10.826 -1.191 10.504 1.00 89.00 86 ALA A CA 1
ATOM 701 C C . ALA A 1 86 ? -11.793 -1.574 9.370 1.00 89.00 86 ALA A C 1
ATOM 703 O O . ALA A 1 86 ? -12.986 -1.727 9.621 1.00 89.00 86 ALA A O 1
ATOM 704 N N . ASP A 1 87 ? -11.318 -1.645 8.129 1.00 87.88 87 ASP A N 1
ATOM 705 C CA . ASP A 1 87 ? -12.143 -1.932 6.953 1.00 87.88 87 ASP A CA 1
ATOM 706 C C . ASP A 1 87 ? -11.998 -3.376 6.481 1.00 87.88 87 ASP A C 1
ATOM 708 O O . ASP A 1 87 ? -12.992 -4.048 6.240 1.00 87.88 87 ASP A O 1
ATOM 712 N N . VAL A 1 88 ? -10.761 -3.872 6.433 1.00 89.88 88 VAL A N 1
ATOM 713 C CA . VAL A 1 88 ? -10.443 -5.255 6.057 1.00 89.88 88 VAL A CA 1
ATOM 714 C C . VAL A 1 88 ? -10.676 -6.222 7.227 1.00 89.88 88 VAL A C 1
ATOM 716 O O . VAL A 1 88 ? -10.855 -7.414 7.009 1.00 89.88 88 VAL A O 1
ATOM 719 N N . GLY A 1 89 ? -10.687 -5.732 8.473 1.00 91.25 89 GLY A N 1
ATOM 720 C CA . GLY A 1 89 ? -10.931 -6.558 9.662 1.00 91.25 89 GLY A CA 1
ATOM 721 C C . GLY A 1 89 ? -9.697 -7.308 10.176 1.00 91.25 89 GLY A C 1
ATOM 722 O O . GLY A 1 89 ? -9.825 -8.318 10.862 1.00 91.25 89 GLY A O 1
ATOM 723 N N . ILE A 1 90 ? -8.492 -6.821 9.864 1.00 93.81 90 ILE A N 1
ATOM 724 C CA . ILE A 1 90 ? -7.212 -7.397 10.315 1.00 93.81 90 ILE A CA 1
ATOM 725 C C . ILE A 1 90 ? -6.482 -6.451 11.269 1.00 93.81 90 ILE A C 1
ATOM 727 O O . ILE A 1 90 ? -6.694 -5.241 11.237 1.00 93.81 90 ILE A O 1
ATOM 731 N N . SER A 1 91 ? -5.586 -6.976 12.109 1.00 97.44 91 SER A N 1
ATOM 732 C CA . SER A 1 91 ? -4.832 -6.147 13.062 1.00 97.44 91 SER A CA 1
ATOM 733 C C . SER A 1 91 ? -3.922 -5.122 12.365 1.00 97.44 91 SER A C 1
ATOM 735 O O . SER A 1 91 ? -3.395 -5.384 11.281 1.00 97.44 91 SER A O 1
ATOM 737 N N . LEU A 1 92 ? -3.653 -3.987 13.020 1.00 96.62 92 LEU A N 1
ATOM 738 C CA . LEU A 1 92 ? -2.677 -2.988 12.555 1.00 96.62 92 LEU A CA 1
ATOM 739 C C . LEU A 1 92 ? -1.304 -3.599 12.239 1.00 96.62 92 LEU A C 1
ATOM 741 O O . LEU A 1 92 ? -0.694 -3.283 11.215 1.00 96.62 92 LEU A O 1
ATOM 745 N N . SER A 1 93 ? -0.834 -4.508 13.095 1.00 97.25 93 SER A N 1
ATOM 746 C CA . SER A 1 93 ? 0.437 -5.206 12.899 1.00 97.25 93 SER A CA 1
ATOM 747 C C . SER A 1 93 ? 0.397 -6.121 11.675 1.00 97.25 93 SER A C 1
ATOM 749 O O . SER A 1 93 ? 1.388 -6.213 10.952 1.00 97.25 93 SER A O 1
ATOM 751 N N . THR A 1 94 ? -0.747 -6.753 11.395 1.00 97.69 94 THR A N 1
ATOM 752 C CA . THR A 1 94 ? -0.960 -7.549 10.178 1.00 97.69 94 THR A CA 1
ATOM 753 C C . THR A 1 94 ? -0.938 -6.665 8.934 1.00 97.69 94 THR A C 1
ATOM 755 O O . THR A 1 94 ? -0.235 -7.004 7.986 1.00 97.69 94 THR A O 1
ATOM 758 N N . VAL A 1 95 ? -1.614 -5.507 8.949 1.00 97.25 95 VAL A N 1
ATOM 759 C CA . VAL A 1 95 ? -1.574 -4.535 7.839 1.00 97.25 95 VAL A CA 1
ATOM 760 C C . VAL A 1 95 ? -0.133 -4.122 7.539 1.00 97.25 95 VAL A C 1
ATOM 762 O O . VAL A 1 95 ? 0.307 -4.193 6.393 1.00 97.25 95 VAL A O 1
ATOM 765 N N . SER A 1 96 ? 0.629 -3.742 8.570 1.00 95.69 96 SER A N 1
ATOM 766 C CA . SER A 1 96 ? 2.030 -3.334 8.420 1.00 95.69 96 SER A CA 1
ATOM 767 C C . SER A 1 96 ? 2.898 -4.454 7.828 1.00 95.69 96 SER A C 1
ATOM 769 O O . SER A 1 96 ? 3.625 -4.232 6.854 1.00 95.69 96 SER A O 1
ATOM 771 N N . LYS A 1 97 ? 2.771 -5.682 8.355 1.00 98.00 97 LYS A N 1
ATOM 772 C CA . LYS A 1 97 ? 3.495 -6.865 7.858 1.00 98.00 97 LYS A CA 1
ATOM 773 C C . LYS A 1 97 ? 3.139 -7.193 6.407 1.00 98.00 97 LYS A C 1
ATOM 775 O O . LYS A 1 97 ? 4.042 -7.424 5.607 1.00 98.00 97 LYS A O 1
ATOM 780 N N . GLN A 1 98 ? 1.856 -7.182 6.049 1.00 97.38 98 GLN A N 1
ATOM 781 C CA . GLN A 1 98 ? 1.412 -7.465 4.683 1.00 97.38 98 GLN A CA 1
ATOM 782 C C . GLN A 1 98 ? 1.874 -6.387 3.697 1.00 97.38 98 GLN A C 1
ATOM 784 O O . GLN A 1 98 ? 2.359 -6.718 2.619 1.00 97.38 98 GLN A O 1
ATOM 789 N N . LEU A 1 99 ? 1.836 -5.106 4.075 1.00 96.75 99 LEU A N 1
ATOM 790 C CA . LEU A 1 99 ? 2.391 -4.032 3.247 1.00 96.75 99 LEU A CA 1
ATOM 791 C C . LEU A 1 99 ? 3.911 -4.167 3.067 1.00 96.75 99 LEU A C 1
ATOM 793 O O . LEU A 1 99 ? 4.428 -3.911 1.980 1.00 96.75 99 LEU A O 1
ATOM 797 N N . ALA A 1 100 ? 4.644 -4.584 4.103 1.00 96.19 100 ALA A N 1
ATOM 798 C CA . ALA A 1 100 ? 6.078 -4.854 3.994 1.00 96.19 100 ALA A CA 1
ATOM 799 C C . ALA A 1 100 ? 6.375 -6.039 3.062 1.00 96.19 100 ALA A C 1
ATOM 801 O O . ALA A 1 100 ? 7.270 -5.941 2.219 1.00 96.19 100 ALA A O 1
ATOM 802 N N . LEU A 1 101 ? 5.594 -7.118 3.170 1.00 97.06 101 LEU A N 1
ATOM 803 C CA . LEU A 1 101 ? 5.680 -8.277 2.284 1.00 97.06 101 LEU A CA 1
ATOM 804 C C . LEU A 1 101 ? 5.393 -7.889 0.829 1.00 97.06 101 LEU A C 1
ATOM 806 O O . LEU A 1 101 ? 6.190 -8.205 -0.050 1.00 97.06 101 LEU A O 1
ATOM 810 N N . ALA A 1 102 ? 4.313 -7.144 0.586 1.00 95.00 102 ALA A N 1
ATOM 811 C CA . ALA A 1 102 ? 3.946 -6.677 -0.746 1.00 95.00 102 ALA A CA 1
ATOM 812 C C . ALA A 1 102 ? 5.052 -5.811 -1.370 1.00 95.00 102 ALA A C 1
ATOM 814 O O . ALA A 1 102 ? 5.407 -6.002 -2.530 1.00 95.00 102 ALA A O 1
ATOM 815 N N . ARG A 1 103 ? 5.667 -4.912 -0.584 1.00 94.44 103 ARG A N 1
ATOM 816 C CA . ARG A 1 103 ? 6.825 -4.121 -1.034 1.00 94.44 103 ARG A CA 1
ATOM 817 C C . ARG A 1 103 ? 8.027 -4.989 -1.393 1.00 94.44 103 ARG A C 1
ATOM 819 O O . ARG A 1 103 ? 8.693 -4.685 -2.374 1.00 94.44 103 ARG A O 1
ATOM 826 N N . ARG A 1 104 ? 8.327 -6.030 -0.607 1.00 95.75 104 ARG A N 1
ATOM 827 C CA . ARG A 1 104 ? 9.421 -6.963 -0.919 1.00 95.75 104 ARG A CA 1
ATOM 828 C C . ARG A 1 104 ? 9.157 -7.676 -2.241 1.00 95.75 104 ARG A C 1
ATOM 830 O O . ARG A 1 104 ? 9.980 -7.583 -3.134 1.00 95.75 104 ARG A O 1
ATOM 837 N N . MET A 1 105 ? 7.974 -8.265 -2.400 1.00 94.56 105 MET A N 1
ATOM 838 C CA . MET A 1 105 ? 7.604 -8.969 -3.631 1.00 94.56 105 MET A CA 1
ATOM 839 C C . MET A 1 105 ? 7.656 -8.062 -4.863 1.00 94.56 105 MET A C 1
ATOM 841 O O . MET A 1 105 ? 8.152 -8.480 -5.900 1.00 94.56 105 MET A O 1
ATOM 845 N N . LEU A 1 106 ? 7.179 -6.816 -4.761 1.00 91.88 106 LEU A N 1
ATOM 846 C CA . LEU A 1 106 ? 7.256 -5.866 -5.874 1.00 91.88 106 LEU A CA 1
ATOM 847 C C . LEU A 1 106 ? 8.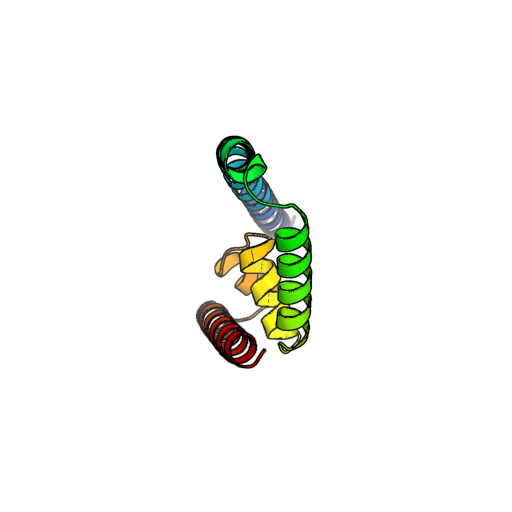697 -5.520 -6.261 1.00 91.88 106 LEU A C 1
ATOM 849 O O . LEU A 1 106 ? 8.955 -5.358 -7.449 1.00 91.88 106 LEU A O 1
ATOM 853 N N . ARG A 1 107 ? 9.618 -5.410 -5.292 1.00 92.06 107 ARG A N 1
ATOM 854 C CA . ARG A 1 107 ? 11.046 -5.214 -5.587 1.00 92.06 107 ARG A CA 1
ATOM 855 C C . ARG A 1 107 ? 11.632 -6.433 -6.285 1.00 92.06 107 ARG A C 1
ATOM 857 O O . ARG A 1 107 ? 12.173 -6.284 -7.370 1.00 92.06 107 ARG A O 1
ATOM 864 N N . ASP A 1 108 ? 11.415 -7.620 -5.724 1.00 92.25 108 ASP A N 1
ATOM 865 C CA . ASP A 1 108 ? 11.926 -8.868 -6.295 1.00 92.25 108 ASP A CA 1
ATOM 866 C C . ASP A 1 108 ? 11.403 -9.085 -7.730 1.00 92.25 108 ASP A C 1
ATOM 868 O O . ASP A 1 108 ? 12.123 -9.571 -8.595 1.00 92.25 108 ASP A O 1
ATOM 872 N N . LEU A 1 109 ? 10.147 -8.712 -8.006 1.00 91.00 109 LEU A N 1
ATOM 873 C CA . LEU A 1 109 ? 9.564 -8.759 -9.350 1.00 91.00 109 LEU A CA 1
ATOM 874 C C . LEU A 1 109 ? 10.178 -7.710 -10.285 1.00 91.00 109 LEU A C 1
ATOM 876 O O . LEU A 1 109 ? 10.456 -8.017 -11.441 1.00 91.00 109 LEU A O 1
ATOM 880 N N . ALA A 1 110 ? 10.394 -6.486 -9.798 1.00 87.00 110 ALA A N 1
ATOM 881 C CA . ALA A 1 110 ? 10.991 -5.410 -10.584 1.00 87.00 110 ALA A CA 1
ATOM 882 C C . ALA A 1 110 ? 12.457 -5.685 -10.951 1.00 87.00 110 ALA A C 1
ATOM 884 O O . ALA A 1 110 ? 12.899 -5.228 -11.994 1.00 87.00 110 ALA A O 1
ATOM 885 N N . GLU A 1 111 ? 13.190 -6.436 -10.128 1.00 87.19 111 GLU A N 1
ATOM 886 C CA . GLU A 1 111 ? 14.577 -6.848 -10.398 1.00 87.19 111 GLU A CA 1
ATOM 887 C C . GLU A 1 111 ? 14.678 -8.016 -11.394 1.00 87.19 111 GLU A C 1
ATOM 889 O O . GLU A 1 111 ? 15.734 -8.244 -11.977 1.00 87.19 111 GLU A O 1
ATOM 894 N N . ARG A 1 112 ? 13.588 -8.768 -11.594 1.00 77.81 112 ARG A N 1
ATOM 895 C CA . ARG A 1 112 ? 13.517 -9.917 -12.516 1.00 77.81 112 ARG A CA 1
ATOM 896 C C . ARG A 1 112 ? 12.973 -9.568 -13.903 1.00 77.81 112 ARG A C 1
ATOM 898 O O . ARG A 1 112 ? 12.981 -10.440 -14.770 1.00 77.81 112 ARG A O 1
ATOM 905 N N . THR A 1 113 ? 12.435 -8.360 -14.077 1.00 58.34 113 THR A N 1
ATOM 906 C CA . THR A 1 113 ? 11.797 -7.886 -15.319 1.00 58.34 113 THR A CA 1
ATOM 907 C C . THR A 1 113 ? 12.709 -6.909 -16.038 1.00 58.34 113 THR A C 1
ATOM 909 O O . THR A 1 113 ? 12.755 -6.973 -17.284 1.00 58.34 113 THR A O 1
#

Sequence (113 aa):
GEPAVETWIARKTASAVRRVFRRQNTRRSLKHELQLALQLRAAGAPEARLDARGRLHRLLGHLPEDLRRLVVLYHHEGWTHQEISADVGISLSTVSKQLALARRMLRDLAERT